Protein AF-A0A526S3B8-F1 (afdb_monomer_lite)

pLDDT: mean 79.07, std 14.95, range [38.22, 97.31]

Structure (mmCIF, N/CA/C/O backbone):
data_AF-A0A526S3B8-F1
#
_entry.id   AF-A0A526S3B8-F1
#
loop_
_atom_site.group_PDB
_atom_site.id
_atom_site.type_symbol
_atom_site.label_atom_id
_atom_site.label_alt_id
_atom_site.label_comp_id
_atom_site.label_asym_id
_atom_site.label_entity_id
_atom_site.label_seq_id
_atom_site.pdbx_PDB_ins_code
_atom_site.Cartn_x
_atom_site.Cartn_y
_atom_site.Cartn_z
_atom_site.occupancy
_atom_site.B_iso_or_equiv
_atom_site.auth_seq_id
_atom_site.auth_comp_id
_atom_site.auth_asym_id
_atom_site.auth_atom_id
_atom_site.pdbx_PDB_model_num
ATOM 1 N N . MET A 1 1 ? 98.848 23.468 5.763 1.00 40.81 1 MET A N 1
ATOM 2 C CA . MET A 1 1 ? 97.786 24.089 4.941 1.00 40.81 1 MET A CA 1
ATOM 3 C C . MET A 1 1 ? 96.489 23.327 5.183 1.00 40.81 1 MET A C 1
ATOM 5 O O . MET A 1 1 ? 96.396 22.176 4.781 1.00 40.81 1 MET A O 1
ATOM 9 N N . MET A 1 2 ? 95.547 23.919 5.927 1.00 38.22 2 MET A N 1
ATOM 10 C CA . MET A 1 2 ? 94.206 23.361 6.156 1.00 38.22 2 MET A CA 1
ATOM 11 C C . MET A 1 2 ? 93.381 23.474 4.873 1.00 38.22 2 MET A C 1
ATOM 13 O O . MET A 1 2 ? 93.244 24.575 4.346 1.00 38.22 2 MET A O 1
ATOM 17 N N . ASN A 1 3 ? 92.826 22.361 4.389 1.00 45.53 3 ASN A N 1
ATOM 18 C CA . ASN A 1 3 ? 91.863 22.372 3.292 1.00 45.53 3 ASN A CA 1
ATOM 19 C C . ASN A 1 3 ? 90.452 22.269 3.882 1.00 45.53 3 ASN A C 1
ATOM 21 O O . ASN A 1 3 ? 90.123 21.323 4.599 1.00 45.53 3 ASN A O 1
ATOM 25 N N . SER A 1 4 ? 89.658 23.306 3.647 1.00 54.78 4 SER A N 1
ATOM 26 C CA . SER A 1 4 ? 88.346 23.541 4.240 1.00 54.78 4 SER A CA 1
ATOM 27 C C . SER A 1 4 ? 87.302 22.545 3.736 1.00 54.78 4 SER A C 1
ATOM 29 O O . SER A 1 4 ? 87.035 22.472 2.537 1.00 54.78 4 SER A O 1
ATOM 31 N N . TRP A 1 5 ? 86.646 21.840 4.653 1.00 56.00 5 TRP A N 1
ATOM 32 C CA . TRP A 1 5 ? 85.432 21.088 4.357 1.00 56.00 5 TRP A CA 1
ATOM 33 C C . TRP A 1 5 ? 84.268 22.074 4.263 1.00 56.00 5 TRP A C 1
ATOM 35 O O . TRP A 1 5 ? 83.762 22.554 5.277 1.00 56.00 5 TRP A O 1
ATOM 45 N N . GLN A 1 6 ? 83.851 22.416 3.044 1.00 58.62 6 GLN A N 1
ATOM 46 C CA . GLN A 1 6 ? 82.619 23.170 2.849 1.00 58.62 6 GLN A CA 1
ATOM 47 C C . GLN A 1 6 ? 81.425 22.244 3.082 1.00 58.62 6 GLN A C 1
ATOM 49 O O . GLN A 1 6 ? 81.089 21.408 2.243 1.00 58.62 6 GLN A O 1
ATOM 54 N N . ALA A 1 7 ? 80.763 22.408 4.226 1.00 60.78 7 ALA A N 1
ATOM 55 C CA . ALA A 1 7 ? 79.424 21.881 4.425 1.00 60.78 7 ALA A CA 1
ATOM 56 C C . ALA A 1 7 ? 78.496 22.542 3.393 1.00 60.78 7 ALA A C 1
ATOM 58 O O . ALA A 1 7 ? 78.233 23.744 3.462 1.00 60.78 7 ALA A O 1
ATOM 59 N N . ARG A 1 8 ? 78.027 21.771 2.403 1.00 61.81 8 ARG A N 1
ATOM 60 C CA . ARG A 1 8 ? 77.011 22.233 1.450 1.00 61.81 8 ARG A CA 1
ATOM 61 C C . ARG A 1 8 ? 75.756 22.604 2.236 1.00 61.81 8 ARG A C 1
ATOM 63 O O . ARG A 1 8 ? 75.056 21.729 2.741 1.00 61.81 8 ARG A O 1
ATOM 70 N N . SER A 1 9 ? 75.473 23.897 2.345 1.00 64.06 9 SER A N 1
ATOM 71 C CA . SER A 1 9 ? 74.221 24.374 2.912 1.00 64.06 9 SER A CA 1
ATOM 72 C C . SER A 1 9 ? 73.093 24.015 1.946 1.00 64.06 9 SER A C 1
ATOM 74 O O . SER A 1 9 ? 73.019 24.496 0.814 1.00 64.06 9 SER A O 1
ATOM 76 N N . ILE A 1 10 ? 72.205 23.120 2.374 1.00 63.66 10 ILE A N 1
ATOM 77 C CA . ILE A 1 10 ? 70.962 22.877 1.646 1.00 63.66 10 ILE A CA 1
ATOM 78 C C . ILE A 1 10 ? 70.148 24.166 1.764 1.00 63.66 10 ILE A C 1
ATOM 80 O O . ILE A 1 10 ? 69.734 24.562 2.854 1.00 63.66 10 ILE A O 1
ATOM 84 N N . SER A 1 11 ? 69.959 24.862 0.642 1.00 74.69 11 SER A N 1
ATOM 85 C CA . SER A 1 11 ? 69.113 26.053 0.591 1.00 74.69 11 SER A CA 1
ATOM 86 C C . SER A 1 11 ? 67.727 25.702 1.133 1.00 74.69 11 SER A C 1
ATOM 88 O O . SER A 1 11 ? 67.084 24.774 0.638 1.00 74.69 11 SER A O 1
ATOM 90 N N . ARG A 1 12 ? 67.232 26.471 2.116 1.00 66.44 12 ARG A N 1
ATOM 91 C CA . ARG A 1 12 ? 65.869 26.324 2.671 1.00 66.44 12 ARG A CA 1
ATOM 92 C C . ARG A 1 12 ? 64.804 26.256 1.571 1.00 66.44 12 ARG A C 1
ATOM 94 O O . ARG A 1 12 ? 63.802 25.569 1.716 1.00 66.44 12 ARG A O 1
ATOM 101 N N . ARG A 1 13 ? 65.055 26.927 0.445 1.00 67.44 13 ARG A N 1
ATOM 102 C CA . ARG A 1 13 ? 64.173 26.956 -0.724 1.00 67.44 13 ARG A CA 1
ATOM 103 C C . ARG A 1 13 ? 64.120 25.606 -1.454 1.00 67.44 13 ARG A C 1
ATOM 105 O O . ARG A 1 13 ? 63.047 25.194 -1.876 1.00 67.44 13 ARG A O 1
ATOM 112 N N . ALA A 1 14 ? 65.247 24.898 -1.543 1.00 69.19 14 ALA A N 1
ATOM 113 C CA . ALA A 1 14 ? 65.315 23.560 -2.134 1.00 69.19 14 ALA A CA 1
ATOM 114 C C . ALA A 1 14 ? 64.649 22.503 -1.238 1.00 69.19 14 ALA A C 1
ATOM 116 O O . ALA A 1 14 ? 63.968 21.612 -1.738 1.00 69.19 14 ALA A O 1
ATOM 117 N N . PHE A 1 15 ? 64.788 22.645 0.083 1.00 71.50 15 PHE A N 1
ATOM 118 C CA . PHE A 1 15 ? 64.122 21.775 1.053 1.00 71.50 15 PHE A CA 1
ATOM 119 C C . PHE A 1 15 ? 62.591 21.935 1.019 1.00 71.50 15 PHE A C 1
ATOM 121 O O . PHE A 1 15 ? 61.865 20.947 0.938 1.00 71.50 15 PHE A O 1
ATOM 128 N N . LEU A 1 16 ? 62.091 23.177 0.993 1.00 70.69 16 LEU A N 1
ATOM 129 C CA . LEU A 1 16 ? 60.652 23.451 0.893 1.00 70.69 16 LEU A CA 1
ATOM 130 C C . LEU A 1 16 ? 60.052 22.965 -0.436 1.00 70.69 16 LEU A C 1
ATOM 132 O O . LEU A 1 16 ? 58.948 22.425 -0.442 1.00 70.69 16 LEU A O 1
ATOM 136 N N . ALA A 1 17 ? 60.784 23.093 -1.547 1.00 70.06 17 ALA A N 1
ATOM 137 C CA . ALA A 1 17 ? 60.338 22.589 -2.846 1.00 70.06 17 ALA A CA 1
ATOM 138 C C . ALA A 1 17 ? 60.197 21.052 -2.874 1.00 70.06 17 ALA A C 1
ATOM 140 O O . ALA A 1 17 ? 59.243 20.531 -3.453 1.00 70.06 17 ALA A O 1
ATOM 141 N N . GLN A 1 18 ? 61.104 20.325 -2.212 1.00 66.38 18 GLN A N 1
ATOM 142 C CA . GLN A 1 18 ? 61.022 18.863 -2.093 1.00 66.38 18 GLN A CA 1
ATOM 143 C C . GLN A 1 18 ? 59.876 18.416 -1.171 1.00 66.38 18 GLN A C 1
ATOM 145 O O . GLN A 1 18 ? 59.167 17.462 -1.475 1.00 66.38 18 GLN A O 1
ATOM 150 N N . MET A 1 19 ? 59.616 19.140 -0.080 1.00 64.06 19 MET A N 1
ATOM 151 C CA . MET A 1 19 ? 58.472 18.852 0.797 1.00 64.06 19 MET A CA 1
ATOM 152 C C . MET A 1 19 ? 57.119 19.112 0.118 1.00 64.06 19 MET A C 1
ATOM 154 O O . MET A 1 19 ? 56.183 18.334 0.299 1.00 64.06 19 MET A O 1
ATOM 158 N N . ALA A 1 20 ? 57.017 20.144 -0.725 1.00 60.72 20 ALA A N 1
ATOM 159 C CA . ALA A 1 20 ? 55.805 20.415 -1.500 1.00 60.72 20 ALA A CA 1
ATOM 160 C C . ALA A 1 20 ? 55.488 19.309 -2.530 1.00 60.72 20 ALA A C 1
ATOM 162 O O . ALA A 1 20 ? 54.319 19.007 -2.785 1.00 60.72 20 ALA A O 1
ATOM 163 N N . SER A 1 21 ? 56.516 18.669 -3.094 1.00 59.47 21 SER A N 1
ATOM 164 C CA . SER A 1 21 ? 56.358 17.564 -4.053 1.00 59.47 21 SER A CA 1
ATOM 165 C C . SER A 1 21 ? 55.973 16.238 -3.376 1.00 59.47 21 SER A C 1
ATOM 167 O O . SER A 1 21 ? 55.193 15.469 -3.932 1.00 59.47 21 SER A O 1
ATOM 169 N N . LEU A 1 22 ? 56.417 15.996 -2.137 1.00 60.44 22 LEU A N 1
ATOM 170 C CA . LEU A 1 22 ? 55.952 14.859 -1.328 1.00 60.44 22 LEU A CA 1
ATOM 171 C C . LEU A 1 22 ? 54.497 15.016 -0.847 1.00 60.44 22 LEU A C 1
ATOM 173 O O . LEU A 1 22 ? 53.742 14.044 -0.853 1.00 60.44 22 LEU A O 1
ATOM 177 N N . ALA A 1 23 ? 54.074 16.230 -0.483 1.00 59.22 23 ALA A N 1
ATOM 178 C CA . ALA A 1 23 ? 52.697 16.492 -0.052 1.00 59.22 23 ALA A CA 1
ATOM 179 C C . ALA A 1 23 ? 51.675 16.342 -1.194 1.00 59.22 23 ALA A C 1
ATOM 181 O O . ALA A 1 23 ? 50.562 15.863 -0.979 1.00 59.22 23 A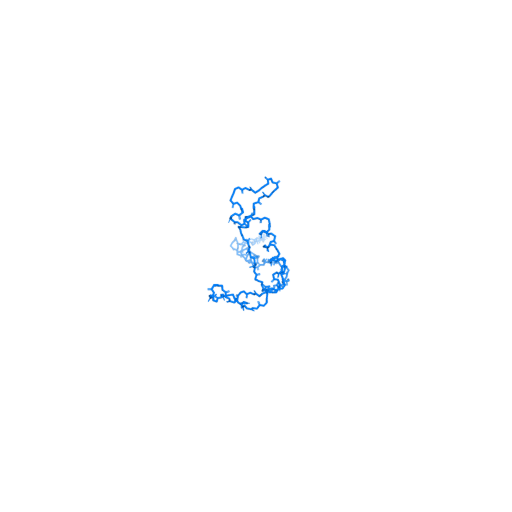LA A O 1
ATOM 182 N N . SER A 1 24 ? 52.063 16.698 -2.420 1.00 57.91 24 SER A N 1
ATOM 183 C CA . SER A 1 24 ? 51.209 16.529 -3.600 1.00 57.91 24 SER A CA 1
ATOM 184 C C . SER A 1 24 ? 51.046 15.057 -3.985 1.00 57.91 24 SER A C 1
ATOM 186 O O . SER A 1 24 ? 49.938 14.656 -4.319 1.00 57.91 24 SER A O 1
ATOM 188 N N . ALA A 1 25 ? 52.074 14.215 -3.840 1.00 57.88 25 ALA A N 1
ATOM 189 C CA . ALA A 1 25 ? 51.948 12.774 -4.092 1.00 57.88 25 ALA A CA 1
ATOM 190 C C . ALA A 1 25 ? 51.001 12.057 -3.101 1.00 57.88 25 ALA A C 1
ATOM 192 O O . ALA A 1 25 ? 50.283 11.138 -3.494 1.00 57.88 25 ALA A O 1
ATOM 193 N N . ALA A 1 26 ? 50.944 12.496 -1.837 1.00 57.56 26 ALA A N 1
ATOM 194 C CA . ALA A 1 26 ? 50.049 11.923 -0.824 1.00 57.56 26 ALA A CA 1
ATOM 195 C C . ALA A 1 26 ? 48.577 12.358 -0.981 1.00 57.56 26 ALA A C 1
ATOM 197 O O . ALA A 1 26 ? 47.677 11.614 -0.595 1.00 57.56 26 ALA A O 1
ATOM 198 N N . ALA A 1 27 ? 48.318 13.525 -1.583 1.00 58.12 27 ALA A N 1
ATOM 199 C CA . ALA A 1 27 ? 46.963 14.036 -1.816 1.00 58.12 27 ALA A CA 1
ATOM 200 C C . ALA A 1 27 ? 46.211 13.303 -2.946 1.00 58.12 27 ALA A C 1
ATOM 202 O O . ALA A 1 27 ? 44.982 13.306 -2.965 1.00 58.12 27 ALA A O 1
ATOM 203 N N . PHE A 1 28 ? 46.924 12.645 -3.868 1.00 57.66 28 PHE A N 1
ATOM 204 C CA . PHE A 1 28 ? 46.315 11.864 -4.957 1.00 57.66 28 PHE A CA 1
ATOM 205 C C . PHE A 1 28 ? 46.174 10.368 -4.642 1.00 57.66 28 PHE A C 1
ATOM 207 O O . PHE A 1 28 ? 45.497 9.649 -5.372 1.00 57.66 28 PHE A O 1
ATOM 214 N N . ALA A 1 29 ? 46.776 9.894 -3.548 1.00 57.00 29 ALA A N 1
ATOM 215 C CA . ALA A 1 29 ? 46.710 8.505 -3.109 1.00 57.00 29 ALA A CA 1
ATOM 216 C C . ALA A 1 29 ? 45.857 8.380 -1.840 1.00 57.00 29 ALA A C 1
ATOM 218 O O . ALA A 1 29 ? 46.309 7.933 -0.787 1.00 57.00 29 ALA A O 1
ATOM 219 N N . HIS A 1 30 ? 44.593 8.775 -1.933 1.00 56.19 30 HIS A N 1
ATOM 220 C CA . HIS A 1 30 ? 43.575 8.235 -1.042 1.00 56.19 30 HIS A CA 1
ATOM 221 C C . HIS A 1 30 ? 42.859 7.118 -1.795 1.00 56.19 30 HIS A C 1
ATOM 223 O O . HIS A 1 30 ? 41.922 7.406 -2.542 1.00 56.19 30 HIS A O 1
ATOM 229 N N . PRO A 1 31 ? 43.261 5.838 -1.636 1.00 55.62 31 PRO A N 1
ATOM 230 C CA . PRO A 1 31 ? 42.311 4.778 -1.896 1.00 55.62 31 PRO A CA 1
ATOM 231 C C . PRO A 1 31 ? 41.183 5.025 -0.900 1.00 55.62 31 PRO A C 1
ATOM 233 O O . PRO A 1 31 ? 41.344 4.849 0.307 1.00 55.62 31 PRO A O 1
ATOM 236 N N . ALA A 1 32 ? 40.053 5.526 -1.389 1.00 61.06 32 ALA A N 1
ATOM 237 C CA . ALA A 1 32 ? 38.839 5.484 -0.610 1.00 61.06 32 ALA A CA 1
ATOM 238 C C . ALA A 1 32 ? 38.624 4.002 -0.287 1.00 61.06 32 ALA A C 1
ATOM 240 O O . ALA A 1 32 ? 38.259 3.220 -1.162 1.00 61.06 32 ALA A O 1
ATOM 241 N N . PHE A 1 33 ? 38.861 3.598 0.962 1.00 58.56 33 PHE A N 1
ATOM 242 C CA . PHE A 1 33 ? 38.483 2.287 1.503 1.00 58.56 33 PHE A CA 1
ATOM 243 C C . PHE A 1 33 ? 36.947 2.162 1.612 1.00 58.56 33 PHE A C 1
ATOM 245 O O . PHE A 1 33 ? 36.404 1.568 2.539 1.00 58.56 33 PHE A O 1
ATOM 252 N N . GLY A 1 34 ? 36.223 2.777 0.679 1.00 61.31 34 GLY A N 1
ATOM 253 C CA . GLY A 1 34 ? 34.782 2.809 0.600 1.00 61.31 34 GLY A CA 1
ATOM 254 C C . GLY A 1 34 ? 34.323 1.827 -0.460 1.00 61.31 34 GLY A C 1
ATOM 255 O O . GLY A 1 34 ? 34.445 2.099 -1.647 1.00 61.31 34 GLY A O 1
ATOM 256 N N . GLN A 1 35 ? 33.727 0.735 0.014 1.00 60.41 35 GLN A N 1
ATOM 257 C CA . GLN A 1 35 ? 32.932 -0.227 -0.749 1.00 60.41 35 GLN A CA 1
ATOM 258 C C . GLN A 1 35 ? 33.766 -1.188 -1.607 1.00 60.41 35 GLN A C 1
ATOM 260 O O . GLN A 1 35 ? 34.134 -0.919 -2.748 1.00 60.41 35 GLN A O 1
ATOM 265 N N . THR A 1 36 ? 33.990 -2.387 -1.064 1.00 60.25 36 THR A N 1
ATOM 266 C CA . THR A 1 36 ? 34.217 -3.578 -1.882 1.00 60.25 36 THR A CA 1
ATOM 267 C C . THR A 1 36 ? 33.160 -3.602 -2.986 1.00 60.25 36 THR A C 1
ATOM 269 O O . THR A 1 36 ? 31.963 -3.541 -2.719 1.00 60.25 36 THR A O 1
ATOM 272 N N . GLY A 1 37 ? 33.614 -3.615 -4.238 1.00 58.62 37 GLY A N 1
ATOM 273 C CA . GLY A 1 37 ? 32.801 -3.433 -5.437 1.00 58.62 37 GLY A CA 1
ATOM 274 C C . GLY A 1 37 ? 31.833 -4.575 -5.749 1.00 58.62 37 GLY A C 1
ATOM 275 O O . GLY A 1 37 ? 31.763 -5.015 -6.895 1.00 58.62 37 GLY A O 1
ATOM 276 N N . LYS A 1 38 ? 31.034 -5.043 -4.784 1.00 62.47 38 LYS A N 1
ATOM 277 C CA . LYS A 1 38 ? 29.732 -5.605 -5.133 1.00 62.47 38 LYS A CA 1
ATOM 278 C C . LYS A 1 38 ? 28.887 -4.436 -5.625 1.00 62.47 38 LYS A C 1
ATOM 280 O O . LYS A 1 38 ? 28.245 -3.749 -4.838 1.00 62.47 38 LYS A O 1
ATOM 285 N N . ARG A 1 39 ? 28.913 -4.194 -6.940 1.00 67.56 39 ARG A N 1
ATOM 286 C CA . ARG A 1 39 ? 27.876 -3.400 -7.606 1.00 67.56 39 ARG A CA 1
ATOM 287 C C . ARG A 1 39 ? 26.536 -3.998 -7.191 1.00 67.56 39 ARG A C 1
ATOM 289 O O . ARG A 1 39 ? 26.205 -5.106 -7.608 1.00 67.56 39 ARG A O 1
ATOM 296 N N . ILE A 1 40 ? 25.805 -3.295 -6.332 1.00 71.44 40 ILE A N 1
ATOM 297 C CA . ILE A 1 40 ? 24.410 -3.620 -6.063 1.00 71.44 40 ILE A CA 1
ATOM 298 C C . ILE A 1 40 ? 23.700 -3.405 -7.398 1.00 71.44 40 ILE A C 1
ATOM 300 O O . ILE A 1 40 ? 23.751 -2.310 -7.960 1.00 71.44 40 ILE A O 1
ATOM 304 N N . GLN A 1 41 ? 23.140 -4.479 -7.952 1.00 76.62 41 GLN A N 1
ATOM 305 C CA . GLN A 1 41 ? 22.317 -4.394 -9.154 1.00 76.62 41 GLN A CA 1
ATOM 306 C C . GLN A 1 41 ? 21.190 -3.389 -8.870 1.00 76.62 41 GLN A C 1
ATOM 308 O O . GLN A 1 41 ? 20.573 -3.496 -7.807 1.00 76.62 41 GLN A O 1
ATOM 313 N N . PRO A 1 42 ? 20.922 -2.417 -9.759 1.00 80.69 42 PRO A N 1
ATOM 314 C CA . PRO A 1 42 ? 19.777 -1.533 -9.602 1.00 80.69 42 PRO A CA 1
ATOM 315 C C . PRO A 1 42 ? 18.506 -2.366 -9.428 1.00 80.69 42 PRO A C 1
ATOM 317 O O . PRO A 1 42 ? 18.198 -3.215 -10.263 1.00 80.69 42 PRO A O 1
ATOM 320 N N . VAL A 1 43 ? 17.797 -2.149 -8.322 1.00 81.19 43 VAL A N 1
ATOM 321 C CA . VAL A 1 43 ? 16.508 -2.790 -8.070 1.00 81.19 43 VAL A CA 1
ATOM 322 C C . VAL A 1 43 ? 15.430 -1.851 -8.592 1.00 81.19 43 VAL A C 1
ATOM 324 O O . VAL A 1 43 ? 15.288 -0.737 -8.091 1.00 81.19 43 VAL A O 1
ATOM 327 N N . ASP A 1 44 ? 14.689 -2.293 -9.604 1.00 82.44 44 ASP A N 1
ATOM 328 C CA . ASP A 1 44 ? 13.475 -1.610 -10.049 1.00 82.44 44 ASP A CA 1
ATOM 329 C C . ASP A 1 44 ? 12.327 -2.006 -9.113 1.00 82.44 44 ASP A C 1
ATOM 331 O O . ASP A 1 44 ? 11.741 -3.082 -9.237 1.00 82.44 44 ASP A O 1
ATOM 335 N N . ALA A 1 45 ? 12.078 -1.170 -8.104 1.00 86.12 45 ALA A N 1
ATOM 336 C CA . ALA A 1 45 ? 11.045 -1.388 -7.103 1.00 86.12 45 ALA A CA 1
ATOM 337 C C . ALA A 1 45 ? 10.055 -0.223 -7.085 1.00 86.12 45 ALA A C 1
ATOM 339 O O . ALA A 1 45 ? 10.429 0.949 -7.108 1.00 86.12 45 ALA A O 1
ATOM 340 N N . THR A 1 46 ? 8.773 -0.562 -6.975 1.00 87.94 46 THR A N 1
ATOM 341 C CA . THR A 1 46 ? 7.726 0.394 -6.614 1.00 87.94 46 THR A CA 1
ATOM 342 C C . THR A 1 46 ? 7.482 0.291 -5.117 1.00 87.94 46 THR A C 1
ATOM 344 O O . THR A 1 46 ? 7.190 -0.792 -4.613 1.00 87.94 46 THR A O 1
ATOM 347 N N . PHE A 1 47 ? 7.586 1.410 -4.408 1.00 89.19 47 PHE A N 1
ATOM 348 C CA . PHE A 1 47 ? 7.288 1.456 -2.982 1.00 89.19 47 PHE A CA 1
ATOM 349 C C . PHE A 1 47 ? 5.799 1.713 -2.760 1.00 89.19 47 PHE A C 1
ATOM 351 O O . PHE A 1 47 ? 5.242 2.676 -3.287 1.00 89.19 47 PHE A O 1
ATOM 358 N N . LEU A 1 48 ? 5.171 0.861 -1.953 1.00 88.50 48 LEU A N 1
ATOM 359 C CA . LEU A 1 48 ? 3.803 1.047 -1.491 1.00 88.50 48 LEU A CA 1
ATOM 360 C C . LEU A 1 48 ? 3.832 1.604 -0.067 1.00 88.50 48 LEU A C 1
ATOM 362 O O . LEU A 1 48 ? 4.325 0.946 0.845 1.00 88.50 48 LEU A O 1
ATOM 366 N N . PHE A 1 49 ? 3.287 2.805 0.119 1.00 89.62 49 PHE A N 1
ATOM 367 C CA . PHE A 1 49 ? 3.169 3.449 1.426 1.00 89.62 49 PHE A CA 1
ATOM 368 C C . PHE A 1 49 ? 1.708 3.643 1.801 1.00 89.62 49 PHE 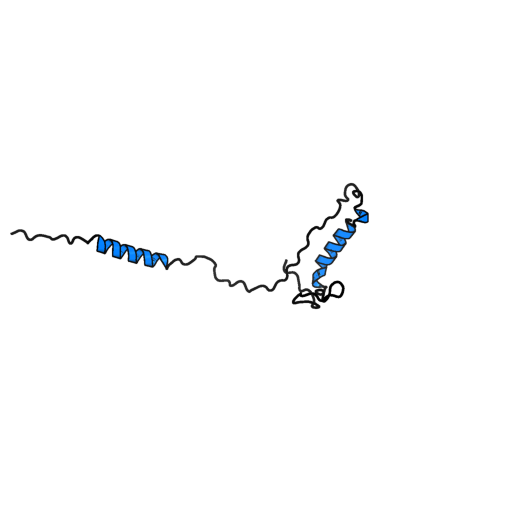A C 1
ATOM 370 O O . PHE A 1 49 ? 0.866 3.930 0.950 1.00 89.62 49 PHE A O 1
ATOM 377 N N . ILE A 1 50 ? 1.426 3.509 3.093 1.00 89.62 50 ILE A N 1
ATOM 378 C CA . ILE A 1 50 ? 0.093 3.683 3.659 1.00 89.62 50 ILE A CA 1
ATOM 379 C C . ILE A 1 50 ? 0.260 4.479 4.936 1.00 89.62 50 ILE A C 1
ATOM 381 O O . ILE A 1 50 ? 1.060 4.118 5.799 1.00 89.62 50 ILE A O 1
ATOM 385 N N . ALA A 1 51 ? -0.483 5.568 5.030 1.00 89.19 51 ALA A N 1
ATOM 386 C CA . ALA A 1 51 ? -0.433 6.489 6.147 1.00 89.19 51 ALA A CA 1
ATOM 387 C C . ALA A 1 51 ? -1.833 6.675 6.730 1.00 89.19 51 ALA A C 1
ATOM 389 O O . ALA A 1 51 ? -2.824 6.231 6.147 1.00 89.19 51 ALA A O 1
ATOM 390 N N . ASP A 1 52 ? -1.884 7.307 7.901 1.00 87.31 52 ASP A N 1
ATOM 391 C CA . ASP A 1 52 ? -3.122 7.744 8.550 1.00 87.31 52 ASP A CA 1
ATOM 392 C C . ASP A 1 52 ? -4.153 6.616 8.755 1.00 87.31 52 ASP A C 1
ATOM 394 O O . ASP A 1 52 ? -5.368 6.829 8.752 1.00 87.31 52 ASP A O 1
ATOM 398 N N . ILE A 1 53 ? -3.667 5.385 8.978 1.00 83.88 53 ILE A N 1
ATOM 399 C CA . ILE A 1 53 ? -4.500 4.260 9.414 1.00 83.88 53 ILE A CA 1
ATOM 400 C C . ILE A 1 53 ? -4.946 4.539 10.852 1.00 83.88 53 ILE A C 1
ATOM 402 O O . ILE A 1 53 ? -4.266 4.213 11.826 1.00 83.88 53 ILE A O 1
ATOM 406 N N . HIS A 1 54 ? -6.115 5.151 10.989 1.00 81.38 54 HIS A N 1
ATOM 407 C CA . HIS A 1 54 ? -6.740 5.416 12.276 1.00 81.38 54 HIS A CA 1
ATOM 408 C C . HIS A 1 54 ? -7.823 4.377 12.554 1.00 81.38 54 HIS A C 1
ATOM 410 O O . HIS A 1 54 ? -8.949 4.491 12.074 1.00 81.38 54 HIS A O 1
ATOM 416 N N . ALA A 1 55 ? -7.491 3.373 13.362 1.00 82.06 55 ALA A N 1
ATOM 417 C CA . ALA A 1 55 ? -8.461 2.434 13.913 1.00 82.06 55 ALA A CA 1
ATOM 418 C C . ALA A 1 55 ? -8.771 2.805 15.367 1.00 82.06 55 ALA A C 1
ATOM 420 O O . ALA A 1 55 ? -7.863 3.076 16.156 1.00 82.06 55 ALA A O 1
ATOM 421 N N . CYS A 1 56 ? -10.052 2.825 15.736 1.00 85.25 56 CYS A N 1
ATOM 422 C CA . CYS A 1 56 ? -10.434 3.050 17.122 1.00 85.25 56 CYS A C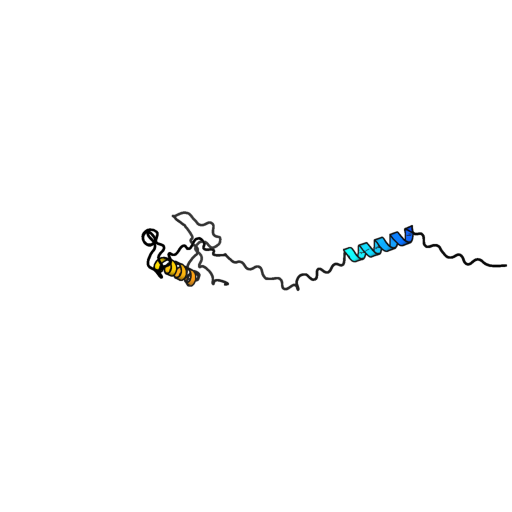A 1
ATOM 423 C C . CYS A 1 56 ? -10.113 1.817 17.968 1.00 85.25 56 CYS A C 1
ATOM 425 O O . CYS A 1 56 ? -10.354 0.678 17.566 1.00 85.25 56 CYS A O 1
ATOM 427 N N . ARG A 1 57 ? -9.575 2.044 19.169 1.00 78.00 57 ARG A N 1
ATOM 428 C CA . ARG A 1 57 ? -9.242 0.963 20.098 1.00 78.00 57 ARG A CA 1
ATOM 429 C C . ARG A 1 57 ? -10.531 0.352 20.651 1.00 78.00 57 ARG A C 1
ATOM 431 O O . ARG A 1 57 ? -11.269 1.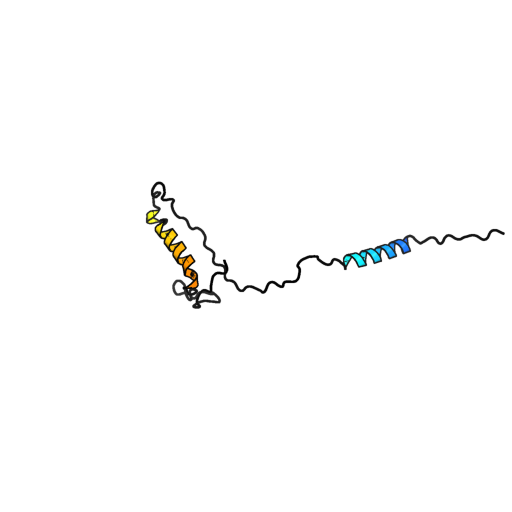030 21.350 1.00 78.00 57 ARG A O 1
ATOM 438 N N . MET A 1 58 ? -10.766 -0.930 20.382 1.00 76.06 58 MET A N 1
ATOM 439 C CA . MET A 1 58 ? -12.025 -1.612 20.728 1.00 76.06 58 MET A CA 1
ATOM 440 C C . MET A 1 58 ? -12.041 -2.246 22.126 1.00 76.06 58 MET A C 1
ATOM 442 O O . MET A 1 58 ? -13.102 -2.638 22.605 1.00 76.06 58 MET A O 1
ATOM 446 N N . ALA A 1 59 ? -10.882 -2.356 22.789 1.00 80.69 59 ALA A N 1
ATOM 447 C CA . ALA A 1 59 ? -10.716 -3.099 24.047 1.00 80.69 59 ALA A CA 1
ATOM 448 C C . ALA A 1 59 ? -11.626 -2.622 25.199 1.00 80.69 59 ALA A C 1
ATOM 450 O O . ALA A 1 59 ? -11.859 -3.362 26.147 1.00 80.69 59 ALA A O 1
ATOM 451 N N . SER A 1 60 ? -12.127 -1.391 25.121 1.00 81.62 60 SER A N 1
ATOM 452 C CA . SER A 1 60 ? -13.006 -0.761 26.113 1.00 81.62 60 SER A CA 1
ATOM 453 C C . SER A 1 60 ? -14.308 -0.240 25.486 1.00 81.62 60 SER A C 1
ATOM 455 O O . SER A 1 60 ? -14.921 0.683 26.013 1.00 81.62 60 SER A O 1
ATOM 457 N N . GLY A 1 61 ? -14.718 -0.814 24.349 1.00 79.38 61 GLY A N 1
ATOM 458 C CA . GLY A 1 61 ? -15.824 -0.321 23.526 1.00 79.38 61 GLY A CA 1
ATOM 459 C C . GLY A 1 61 ? -15.381 0.698 22.471 1.00 79.38 61 GLY A C 1
ATOM 460 O O . GLY A 1 61 ? -14.232 1.135 22.448 1.00 79.38 61 GLY A O 1
ATOM 461 N N . LEU A 1 62 ? -16.296 1.048 21.564 1.00 81.50 62 LEU A N 1
ATOM 462 C CA . LEU A 1 62 ? -16.065 2.059 20.529 1.00 81.50 62 LEU A CA 1
ATOM 463 C C . LEU A 1 62 ? -16.148 3.462 21.132 1.00 81.50 62 LEU A C 1
ATOM 465 O O . LEU A 1 62 ? -17.146 3.799 21.771 1.00 81.50 62 LEU A O 1
ATOM 469 N N . SER A 1 63 ? -15.149 4.303 20.861 1.00 83.56 63 SER A N 1
ATOM 470 C CA . SER A 1 63 ? -15.287 5.739 21.111 1.00 83.56 63 SER A CA 1
ATOM 471 C C . SER A 1 63 ? -16.439 6.319 20.271 1.00 83.56 63 SER A C 1
ATOM 473 O O . SER A 1 63 ? -16.774 5.756 19.218 1.00 83.56 63 SER A O 1
ATOM 475 N N . PRO A 1 64 ? -17.048 7.442 20.698 1.00 87.44 64 PRO A N 1
ATOM 476 C CA . PRO A 1 64 ? -18.111 8.094 19.940 1.00 87.44 64 PRO A CA 1
ATOM 477 C C . PRO A 1 64 ? -17.727 8.304 18.471 1.00 87.44 64 PRO A C 1
ATOM 479 O O . PRO A 1 64 ? -16.569 8.571 18.160 1.00 87.44 64 PRO A O 1
ATOM 482 N N . ASN A 1 65 ? -18.703 8.170 17.572 1.00 88.69 65 ASN A N 1
ATOM 483 C CA . ASN A 1 65 ? -18.582 8.366 16.119 1.00 88.69 65 ASN A CA 1
ATOM 484 C C . ASN A 1 65 ? -17.652 7.398 15.361 1.00 88.69 65 ASN A C 1
ATOM 486 O O . ASN A 1 65 ? -17.748 7.331 14.140 1.00 88.69 65 ASN A O 1
ATOM 490 N N . CYS A 1 66 ? -16.838 6.570 16.026 1.00 88.75 66 CYS A N 1
ATOM 491 C CA . CYS A 1 66 ? -15.910 5.644 15.358 1.00 88.75 66 CYS A CA 1
ATOM 492 C C . CYS A 1 66 ? -16.581 4.709 14.340 1.00 88.75 66 CYS A C 1
ATOM 494 O O . CYS A 1 66 ? -15.990 4.394 13.309 1.00 88.75 66 CYS A O 1
ATOM 496 N N . LEU A 1 67 ? -17.814 4.269 14.612 1.00 87.31 67 LEU A N 1
ATOM 497 C CA . LEU A 1 67 ? -18.579 3.452 13.670 1.00 87.31 67 LEU A CA 1
ATOM 498 C C . LEU A 1 67 ? -18.959 4.246 12.413 1.00 87.31 67 LEU A C 1
ATOM 500 O O . LEU A 1 67 ? -18.785 3.752 11.304 1.00 87.31 67 LEU A O 1
ATOM 504 N N . GLN A 1 68 ? -19.450 5.473 12.594 1.00 90.62 68 GLN A N 1
ATOM 505 C CA . GLN A 1 68 ? -19.881 6.349 11.504 1.00 90.62 68 GLN A CA 1
ATOM 506 C C . GLN A 1 68 ? -18.695 6.815 10.649 1.00 90.62 68 GLN A C 1
ATOM 508 O O . GLN A 1 68 ? -18.814 6.927 9.435 1.00 90.62 68 GLN A O 1
ATOM 513 N N . GLU A 1 69 ? -17.532 7.000 11.274 1.00 88.44 69 GLU A N 1
ATOM 514 C CA . GLU A 1 69 ? -16.257 7.283 10.607 1.00 88.44 69 GLU A CA 1
ATOM 515 C C . GLU A 1 69 ? -15.622 6.036 9.965 1.00 88.44 69 GLU A C 1
ATOM 517 O O . GLU A 1 69 ? -14.579 6.132 9.321 1.00 88.44 69 GLU A O 1
ATOM 522 N N . GLY A 1 70 ? -16.204 4.848 10.159 1.00 87.75 70 GLY A N 1
ATOM 523 C CA . GLY A 1 70 ? -15.688 3.592 9.616 1.00 87.75 70 GLY A CA 1
ATOM 524 C C . GLY A 1 70 ? -14.399 3.086 10.274 1.00 87.75 70 GLY A C 1
ATOM 525 O O . GLY A 1 70 ? -13.824 2.111 9.793 1.00 87.75 70 GLY A O 1
ATOM 526 N N . LYS A 1 71 ? -13.960 3.673 11.394 1.00 89.69 71 LYS A N 1
ATOM 527 C CA . LYS A 1 71 ? -12.706 3.371 12.116 1.00 89.69 71 LYS A CA 1
ATOM 528 C C . LYS A 1 71 ? -12.811 2.125 12.999 1.00 89.69 71 LYS A C 1
ATOM 530 O O . LYS A 1 71 ? -12.453 2.127 14.176 1.00 89.69 71 LYS A O 1
ATOM 535 N N . THR A 1 72 ? -13.352 1.059 12.430 1.00 85.94 72 THR A N 1
ATOM 536 C CA . THR A 1 72 ? -13.611 -0.211 13.119 1.00 85.94 72 THR A CA 1
ATOM 537 C C . THR A 1 72 ? -12.459 -1.193 12.929 1.00 85.94 72 THR A C 1
ATOM 539 O O . THR A 1 72 ? -11.742 -1.129 11.931 1.00 85.94 72 THR A O 1
ATOM 542 N N . ASP A 1 73 ? -12.330 -2.160 13.838 1.00 87.00 73 ASP A N 1
ATOM 543 C CA . ASP A 1 73 ? -11.386 -3.275 13.678 1.00 87.00 73 ASP A CA 1
ATOM 544 C C . ASP A 1 73 ? -11.624 -4.042 12.367 1.00 87.00 73 ASP A C 1
ATOM 546 O O . ASP A 1 73 ? -10.697 -4.324 11.615 1.00 87.00 73 ASP A O 1
ATOM 550 N N . ALA A 1 74 ? -12.891 -4.245 11.995 1.00 87.75 74 ALA A N 1
ATOM 551 C CA . ALA A 1 74 ? -13.244 -4.845 10.713 1.00 87.75 74 ALA A CA 1
ATOM 552 C C . ALA A 1 74 ? -12.703 -4.047 9.512 1.00 87.75 74 ALA A C 1
ATOM 554 O O . ALA A 1 74 ? -12.319 -4.643 8.508 1.00 87.75 74 ALA A O 1
ATOM 555 N N . ALA A 1 75 ? -12.673 -2.712 9.580 1.00 88.75 75 ALA A N 1
ATOM 556 C CA . ALA A 1 75 ? -12.084 -1.890 8.525 1.00 88.75 75 ALA A CA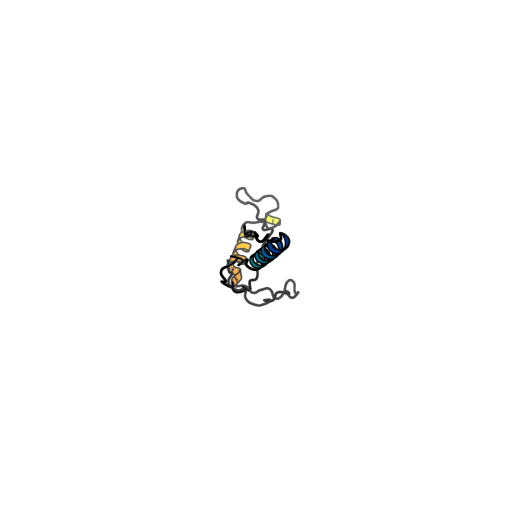 1
ATOM 557 C C . ALA A 1 75 ? -10.559 -2.028 8.477 1.00 88.75 75 ALA A C 1
ATOM 559 O O . ALA A 1 75 ? -10.009 -2.193 7.390 1.00 88.75 75 ALA A O 1
ATOM 560 N N . LEU A 1 76 ? -9.896 -2.045 9.637 1.00 89.38 76 LEU A N 1
ATOM 561 C CA . LEU A 1 76 ? -8.458 -2.294 9.729 1.00 89.38 76 LEU A CA 1
ATOM 562 C C . LEU A 1 76 ? -8.089 -3.661 9.140 1.00 89.38 76 LEU A C 1
ATOM 564 O O . LEU A 1 76 ? -7.213 -3.745 8.282 1.00 89.38 76 LEU A O 1
ATOM 568 N N . LEU A 1 77 ? -8.789 -4.721 9.546 1.00 90.88 77 LEU A N 1
ATOM 569 C CA . LEU A 1 77 ? -8.551 -6.078 9.057 1.00 90.88 77 LEU A CA 1
ATOM 570 C C . LEU A 1 77 ? -8.796 -6.202 7.550 1.00 90.88 77 LEU A C 1
ATOM 572 O O . LEU A 1 77 ? -8.039 -6.892 6.870 1.00 90.88 77 LEU A O 1
ATOM 576 N N . ARG A 1 78 ? -9.797 -5.499 6.999 1.00 91.75 78 ARG A N 1
ATOM 577 C CA . ARG A 1 78 ? -9.985 -5.419 5.541 1.00 91.75 78 ARG A CA 1
ATOM 578 C C . ARG A 1 78 ? -8.794 -4.762 4.846 1.00 91.75 78 ARG A C 1
ATOM 580 O O . ARG A 1 78 ? -8.348 -5.286 3.828 1.00 91.75 78 ARG A O 1
ATOM 587 N N . SER A 1 79 ? -8.265 -3.663 5.387 1.00 91.19 79 SER A N 1
ATOM 588 C CA . SER A 1 79 ? -7.061 -3.023 4.846 1.00 91.19 79 SER A CA 1
ATOM 589 C C . SER A 1 79 ? -5.868 -3.976 4.884 1.00 91.19 79 SER A C 1
ATOM 591 O O . SER A 1 79 ? -5.241 -4.196 3.855 1.00 91.19 79 SER A O 1
ATOM 593 N N . VAL A 1 80 ? -5.601 -4.623 6.022 1.00 92.19 80 VAL A N 1
ATOM 594 C CA . VAL A 1 80 ? -4.509 -5.605 6.162 1.00 92.19 80 VAL A CA 1
ATOM 595 C C . VAL A 1 80 ? -4.656 -6.758 5.165 1.00 92.19 80 VAL A C 1
ATOM 597 O O . VAL A 1 80 ? -3.694 -7.112 4.487 1.00 92.19 80 VAL A O 1
ATOM 600 N N . ALA A 1 81 ? -5.859 -7.317 5.019 1.00 94.25 81 ALA A N 1
ATOM 601 C CA . ALA A 1 81 ? -6.118 -8.386 4.058 1.00 94.25 81 ALA A CA 1
ATOM 602 C C . ALA A 1 81 ? -5.845 -7.947 2.609 1.00 94.25 81 ALA A C 1
ATOM 604 O O . ALA A 1 81 ? -5.280 -8.716 1.831 1.00 94.25 81 ALA A O 1
ATOM 605 N N . ALA A 1 82 ? -6.200 -6.709 2.249 1.00 92.06 82 ALA A N 1
ATOM 606 C CA . ALA A 1 82 ? -5.931 -6.168 0.919 1.00 92.06 82 ALA A CA 1
ATOM 607 C C . ALA A 1 82 ? -4.425 -6.065 0.630 1.00 92.06 82 ALA A C 1
ATOM 609 O O . ALA A 1 82 ? -3.991 -6.385 -0.475 1.00 92.06 82 ALA A O 1
ATOM 610 N N . LEU A 1 83 ? -3.631 -5.667 1.628 1.00 91.75 83 LEU A N 1
ATOM 611 C CA . LEU A 1 83 ? -2.177 -5.537 1.509 1.00 91.75 83 LEU A CA 1
ATOM 612 C C . LEU A 1 83 ? -1.474 -6.881 1.434 1.00 91.75 83 LEU A C 1
ATOM 614 O O . LEU A 1 83 ? -0.629 -7.084 0.568 1.00 91.75 83 LEU A O 1
ATOM 618 N N . ASN A 1 84 ? -1.873 -7.824 2.282 1.00 92.00 84 ASN A N 1
ATOM 619 C CA . ASN A 1 84 ? -1.320 -9.173 2.248 1.00 92.00 84 ASN A CA 1
ATOM 620 C C . ASN A 1 84 ? -1.633 -9.883 0.919 1.00 92.00 84 ASN A C 1
ATOM 622 O O . ASN A 1 84 ? -0.860 -10.724 0.474 1.00 92.00 84 ASN A O 1
ATOM 626 N N . GLY A 1 85 ? -2.745 -9.527 0.265 1.00 93.19 85 GLY A N 1
ATOM 627 C CA . GLY A 1 85 ? -3.143 -10.044 -1.047 1.00 93.19 85 GLY A CA 1
ATOM 628 C C . GLY A 1 85 ? -2.733 -9.176 -2.242 1.00 93.19 85 GLY A C 1
ATOM 629 O O . GLY A 1 85 ? -3.276 -9.368 -3.331 1.00 93.19 85 GLY A O 1
ATOM 630 N N . ILE A 1 86 ? -1.838 -8.193 -2.073 1.00 92.81 86 ILE A N 1
ATOM 631 C CA . ILE A 1 86 ? -1.569 -7.184 -3.111 1.00 92.81 86 ILE A CA 1
ATOM 632 C C . ILE A 1 86 ? -0.946 -7.773 -4.387 1.00 92.81 86 ILE A C 1
ATOM 634 O O . ILE A 1 86 ? -1.245 -7.302 -5.481 1.00 92.81 86 ILE A O 1
ATOM 638 N N . ALA A 1 87 ? -0.155 -8.846 -4.272 1.00 92.62 87 ALA A N 1
ATOM 639 C CA . ALA A 1 87 ? 0.488 -9.531 -5.405 1.00 92.62 87 ALA A CA 1
ATOM 640 C C . ALA A 1 87 ? -0.514 -10.186 -6.384 1.00 92.62 87 ALA A C 1
ATOM 642 O O . ALA A 1 87 ? -0.198 -10.486 -7.537 1.00 92.62 87 ALA A O 1
ATOM 643 N N . ASP A 1 88 ? -1.755 -10.397 -5.942 1.00 93.75 88 ASP A N 1
ATOM 644 C CA . ASP A 1 88 ? -2.835 -10.927 -6.778 1.00 93.75 88 ASP A CA 1
ATOM 645 C C . ASP A 1 88 ? -3.661 -9.829 -7.452 1.00 93.75 88 ASP A C 1
ATOM 647 O O . ASP A 1 88 ? -4.653 -10.113 -8.125 1.00 93.75 88 ASP A O 1
ATOM 651 N N . LYS A 1 89 ? -3.277 -8.563 -7.271 1.00 93.88 89 LYS A N 1
ATOM 652 C CA . LYS A 1 89 ? -3.962 -7.406 -7.849 1.00 93.88 89 LYS A CA 1
ATOM 653 C C . LYS A 1 89 ? -3.202 -6.864 -9.052 1.00 93.88 89 LYS A C 1
ATOM 655 O O . LYS A 1 89 ? -2.049 -7.211 -9.302 1.00 93.88 89 LYS A O 1
ATOM 660 N N . ALA A 1 90 ? -3.874 -6.010 -9.812 1.00 95.50 90 ALA A N 1
ATOM 661 C CA . ALA A 1 90 ? -3.261 -5.210 -10.862 1.00 95.50 90 ALA A CA 1
ATOM 662 C C . ALA A 1 90 ? -3.075 -3.773 -10.377 1.00 95.50 90 ALA A C 1
ATOM 664 O O . ALA A 1 90 ? -3.879 -3.268 -9.590 1.00 95.50 90 ALA A O 1
ATOM 665 N N . TRP A 1 91 ? -2.034 -3.107 -10.872 1.00 95.19 91 TRP A N 1
ATOM 666 C CA . TRP A 1 91 ? -1.914 -1.664 -10.733 1.00 95.19 91 TRP A CA 1
ATOM 667 C C . TRP A 1 91 ? -3.113 -0.996 -11.414 1.00 95.19 91 TRP A C 1
ATOM 669 O O . TRP A 1 91 ? -3.464 -1.376 -12.535 1.00 95.19 91 TRP A O 1
ATOM 679 N N . PRO A 1 92 ? -3.751 -0.003 -10.775 1.00 94.75 92 PRO A N 1
ATOM 680 C CA . PRO A 1 92 ? -4.931 0.636 -11.336 1.00 94.75 92 PRO A CA 1
ATOM 681 C C . PRO A 1 92 ? -4.570 1.305 -12.659 1.00 94.75 92 PRO A C 1
ATOM 683 O O . PRO A 1 92 ? -3.645 2.109 -12.707 1.00 94.75 92 PRO A O 1
ATOM 686 N N . ALA A 1 93 ? -5.287 0.977 -13.731 1.00 97.25 93 ALA A N 1
ATOM 687 C CA . ALA A 1 93 ? -5.157 1.700 -14.993 1.00 97.25 93 ALA A CA 1
ATOM 688 C C . ALA A 1 93 ? -5.844 3.067 -14.919 1.00 97.25 93 ALA A C 1
ATOM 690 O O . ALA A 1 93 ? -5.366 4.023 -15.518 1.00 97.25 93 ALA A O 1
ATOM 691 N N . GLU A 1 94 ? -6.912 3.168 -14.124 1.00 97.31 94 GLU A N 1
ATOM 692 C CA . GLU A 1 94 ? -7.689 4.385 -13.917 1.00 97.31 94 GLU A CA 1
ATOM 693 C C . GLU A 1 94 ? -8.143 4.508 -12.457 1.00 97.31 94 GLU A C 1
ATOM 695 O O . GLU A 1 94 ? -8.357 3.506 -11.769 1.00 97.31 94 GLU A O 1
ATOM 700 N N . ILE A 1 95 ? -8.323 5.743 -11.989 1.00 94.38 95 ILE A N 1
ATOM 701 C CA . ILE A 1 95 ? -8.963 6.076 -10.714 1.00 94.38 95 ILE A CA 1
ATOM 702 C C . ILE A 1 95 ? -10.029 7.130 -11.006 1.00 94.38 95 ILE A C 1
ATOM 704 O O . ILE A 1 95 ? -9.726 8.196 -11.534 1.00 94.38 95 ILE A O 1
ATOM 708 N N . GLY A 1 96 ? -11.292 6.822 -10.698 1.00 94.69 96 GLY A N 1
ATOM 709 C CA . GLY A 1 96 ? -12.408 7.731 -10.986 1.00 94.69 96 GLY A CA 1
ATOM 710 C C . GLY A 1 96 ? -12.576 8.052 -12.478 1.00 94.69 96 GLY A C 1
ATOM 711 O O . GLY A 1 96 ? -12.976 9.161 -12.812 1.00 94.69 96 GLY A O 1
ATOM 712 N N . GLY A 1 97 ? -12.229 7.112 -13.367 1.00 95.44 97 GLY A N 1
ATOM 713 C CA . GLY A 1 97 ? -12.269 7.300 -14.825 1.00 95.44 97 GLY A CA 1
ATOM 714 C C . GLY A 1 97 ? -11.104 8.113 -15.403 1.00 95.44 97 GLY A C 1
ATOM 715 O O . GLY A 1 97 ? -11.118 8.452 -16.582 1.00 95.44 97 GLY A O 1
ATOM 716 N N . VAL A 1 98 ? -10.099 8.451 -14.589 1.00 96.88 98 VAL A N 1
ATOM 717 C CA . VAL A 1 98 ? -8.885 9.151 -15.029 1.00 96.88 98 VAL A CA 1
ATOM 718 C C . VAL A 1 98 ? -7.718 8.173 -15.034 1.00 96.88 98 VAL A C 1
ATOM 720 O O . VAL A 1 98 ? -7.459 7.525 -14.019 1.00 96.88 98 VAL A O 1
ATOM 723 N N . ALA A 1 99 ? -6.997 8.085 -16.154 1.00 96.69 99 ALA A N 1
ATOM 724 C CA . ALA A 1 99 ? -5.833 7.212 -16.294 1.00 96.69 99 ALA A CA 1
ATOM 725 C C . ALA A 1 99 ? -4.763 7.493 -15.231 1.00 96.69 99 ALA A C 1
ATOM 727 O O . ALA A 1 99 ? -4.433 8.647 -14.945 1.00 96.69 99 ALA A O 1
ATOM 728 N N . THR A 1 100 ? -4.188 6.435 -14.657 1.00 92.25 100 THR A N 1
ATOM 729 C CA . THR A 1 100 ? -3.063 6.579 -13.734 1.00 92.25 100 THR A CA 1
ATOM 730 C C . THR A 1 100 ? -1.771 6.746 -14.531 1.00 92.25 100 THR A C 1
ATOM 732 O O . THR A 1 100 ? -1.507 6.029 -15.492 1.00 92.25 100 THR A O 1
ATOM 735 N N . GLY A 1 101 ? -0.923 7.693 -14.127 1.00 92.50 101 GLY A N 1
ATOM 736 C CA . GLY A 1 101 ? 0.411 7.879 -14.716 1.00 92.50 101 GLY A CA 1
ATOM 737 C C . GLY A 1 101 ? 1.434 6.824 -14.277 1.00 92.50 101 GLY A C 1
ATOM 738 O O . GLY A 1 101 ? 2.637 7.049 -14.395 1.00 92.50 101 GLY A O 1
ATOM 739 N N . LEU A 1 102 ? 0.984 5.705 -13.698 1.00 91.12 102 LEU A N 1
ATOM 740 C CA . LEU A 1 102 ? 1.865 4.653 -13.209 1.00 91.12 102 LEU A CA 1
ATOM 741 C C . LEU A 1 102 ? 2.491 3.919 -14.393 1.00 91.12 102 LEU A C 1
ATOM 743 O O . LEU A 1 102 ? 1.788 3.445 -15.281 1.00 91.12 102 LEU A O 1
ATOM 747 N N . ARG A 1 103 ? 3.816 3.738 -14.362 1.00 89.38 103 ARG A N 1
ATOM 748 C CA . ARG A 1 103 ? 4.553 2.972 -15.385 1.00 89.38 103 ARG A CA 1
ATOM 749 C C . ARG A 1 103 ? 3.944 1.589 -15.639 1.00 89.38 103 ARG A C 1
ATOM 751 O O . ARG A 1 103 ? 3.932 1.129 -16.774 1.00 89.38 103 ARG A O 1
ATOM 758 N N . SER A 1 104 ? 3.452 0.950 -14.581 1.00 91.44 104 SER A N 1
ATOM 759 C CA . SER A 1 104 ? 2.927 -0.416 -14.607 1.00 91.44 104 SER A CA 1
ATOM 760 C C . SER A 1 104 ? 1.396 -0.478 -14.617 1.00 91.44 104 SER A C 1
ATOM 762 O O . SER A 1 104 ? 0.842 -1.531 -14.315 1.00 91.44 104 SER A O 1
ATOM 764 N N . ALA A 1 105 ? 0.707 0.626 -14.933 1.00 95.38 105 ALA A N 1
ATOM 765 C CA . ALA A 1 105 ? -0.753 0.704 -15.014 1.00 95.38 105 ALA A CA 1
ATOM 766 C C . ALA A 1 105 ? -1.361 -0.490 -15.781 1.00 95.38 105 ALA A C 1
ATOM 768 O O . ALA A 1 105 ? -0.888 -0.863 -16.854 1.00 95.38 105 ALA A O 1
ATOM 769 N N . GLY A 1 106 ? -2.384 -1.131 -15.206 1.00 95.56 106 GLY A N 1
ATOM 770 C CA . GLY A 1 106 ? -3.059 -2.305 -15.777 1.00 95.56 106 GLY A CA 1
ATOM 771 C C . GLY A 1 106 ? -2.286 -3.627 -15.679 1.00 95.56 106 GLY A C 1
ATOM 772 O O . GLY A 1 106 ? -2.864 -4.689 -15.904 1.00 95.56 106 GLY A O 1
ATOM 773 N N . SER A 1 107 ? -1.004 -3.600 -15.310 1.00 94.81 107 SER A N 1
ATOM 774 C CA . SER A 1 107 ? -0.192 -4.808 -15.132 1.00 94.81 107 SER A CA 1
ATOM 775 C C . SER A 1 107 ? -0.379 -5.403 -13.738 1.00 94.81 107 SER A C 1
ATOM 777 O O . SER A 1 107 ? -0.669 -4.685 -12.779 1.00 94.81 107 SER A O 1
ATOM 779 N N . ARG A 1 108 ? -0.168 -6.719 -13.596 1.00 95.56 108 ARG A N 1
ATOM 780 C CA . ARG A 1 108 ? -0.184 -7.385 -12.284 1.00 95.56 108 ARG A CA 1
ATOM 781 C C . ARG A 1 108 ? 0.908 -6.808 -11.376 1.00 95.56 108 ARG A C 1
ATOM 783 O O . ARG A 1 108 ? 2.019 -6.539 -11.831 1.00 95.56 108 ARG A O 1
ATOM 790 N N . ILE A 1 10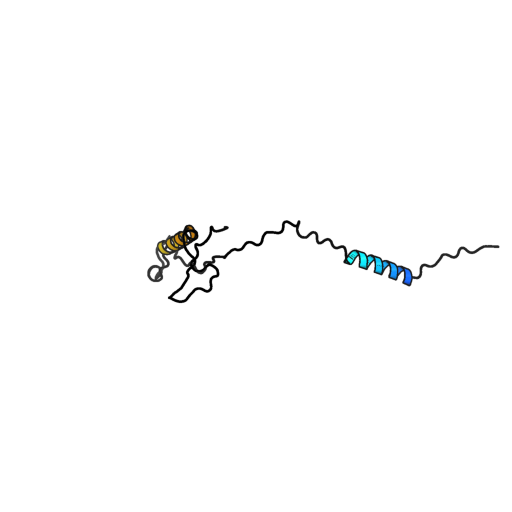9 ? 0.594 -6.637 -10.098 1.00 93.62 109 ILE A N 1
ATOM 791 C CA . ILE A 1 109 ? 1.569 -6.256 -9.079 1.00 93.62 109 ILE A CA 1
ATOM 792 C C . ILE A 1 109 ? 2.492 -7.456 -8.837 1.00 93.62 109 ILE A C 1
ATOM 794 O O . ILE A 1 109 ? 2.028 -8.573 -8.618 1.00 93.62 109 ILE A O 1
ATOM 798 N N . GLY A 1 110 ? 3.805 -7.234 -8.932 1.00 89.94 110 GLY A N 1
ATOM 799 C CA . GLY A 1 110 ? 4.807 -8.271 -8.681 1.00 89.94 110 GLY A CA 1
ATOM 800 C C . GLY A 1 110 ? 4.874 -8.687 -7.209 1.00 89.94 110 GLY A C 1
ATOM 801 O O . GLY A 1 110 ? 4.266 -8.066 -6.339 1.00 89.94 110 GLY A O 1
ATOM 802 N N . THR A 1 111 ? 5.641 -9.737 -6.918 1.00 90.38 111 THR A N 1
ATOM 803 C CA . THR A 1 111 ? 5.873 -10.190 -5.541 1.00 90.38 111 THR A CA 1
ATOM 804 C C . THR A 1 111 ? 6.555 -9.087 -4.716 1.00 90.38 111 THR A C 1
ATOM 806 O O . THR A 1 111 ? 7.595 -8.582 -5.148 1.00 90.38 111 THR A O 1
ATOM 809 N N . PRO A 1 112 ? 6.012 -8.713 -3.540 1.00 89.44 112 PRO A N 1
ATOM 810 C CA . PRO A 1 112 ? 6.668 -7.782 -2.627 1.00 89.44 112 PRO A CA 1
ATOM 811 C C . PRO A 1 112 ? 8.072 -8.260 -2.240 1.00 89.44 112 PRO A C 1
ATOM 813 O O . PRO A 1 112 ? 8.293 -9.451 -2.026 1.00 89.44 112 PRO A O 1
ATOM 816 N N . LEU A 1 113 ? 9.019 -7.325 -2.149 1.00 86.94 113 LEU A N 1
ATOM 817 C CA . LEU A 1 113 ? 10.422 -7.619 -1.825 1.00 86.94 113 LEU A CA 1
ATOM 818 C C . LEU A 1 113 ? 10.727 -7.564 -0.314 1.00 86.94 113 LEU A C 1
ATOM 820 O O . LEU A 1 113 ? 11.871 -7.798 0.077 1.00 86.94 113 LEU A O 1
ATOM 824 N N . GLY A 1 114 ? 9.730 -7.246 0.517 1.00 71.62 114 GLY A N 1
ATOM 825 C CA . GLY A 1 114 ? 9.830 -7.082 1.969 1.00 71.62 114 GLY A CA 1
ATOM 826 C C . GLY A 1 114 ? 8.577 -6.436 2.533 1.00 71.62 114 GLY A C 1
ATOM 827 O O . GLY A 1 114 ? 8.152 -5.419 1.941 1.00 71.62 114 GLY A O 1
#

Radius of gyration: 35.51 Å; chains: 1; bounding box: 118×38×42 Å

Foldseek 3Di:
DDDDDDDPPDPPVNVVVVVVVVVVVVVVPDPPPPDDPPPPPDDPDDDDDDDDLQAADPPPHGDPCCVVVVNYPVSVVVVVVCVVCQQVDAADCDDPNHGDPDPRHRHGDHDDPD

Sequence (114 aa):
MMNSWQARSISRRAFLAQMASLASAAAFAHPAFGQTGKRIQPVDATFLFIADIHACRMASGLSPNCLQEGKTDAALLRSVAALNGIADKAWPAEIGGVATGLRSAGSRIGTPLG

Secondary structure (DSSP, 8-state):
-PPP-------HHHHHHHHHHHHHHHHS-----------PPP---PPP------PPP-BTBPPTTTTTTT-SHHHHHHHHHHHHTGGGSBPPSEETTEE---TTTTSBPPPP--